Protein AF-A0A183DCF2-F1 (afdb_monomer)

Foldseek 3Di:
DPLVVVLVVVLVVLQCVLCVQQVVLVVCCVVPPPPADPVSNVVSVVSNVCSVVCVLVSCCVSPVVSVVVVCCVVVVD

Organism: NCBI:txid637853

Mean predicted aligned error: 9.75 Å

Structure (mmCIF, N/CA/C/O backbone):
data_AF-A0A183DCF2-F1
#
_entry.id   AF-A0A183DCF2-F1
#
loop_
_atom_site.group_PDB
_atom_site.id
_atom_site.type_symbol
_atom_site.label_atom_id
_atom_site.label_alt_id
_atom_site.label_comp_id
_atom_site.label_asym_id
_atom_site.label_entity_id
_atom_site.label_seq_id
_atom_site.pdbx_PDB_ins_code
_atom_site.Cartn_x
_atom_site.Cartn_y
_atom_site.Cartn_z
_atom_site.occupancy
_atom_site.B_iso_or_equiv
_atom_site.auth_seq_id
_atom_site.auth_comp_id
_atom_site.auth_asym_id
_atom_site.auth_atom_id
_atom_site.pdbx_PDB_model_num
ATOM 1 N N . MET A 1 1 ? -4.231 9.391 27.407 1.00 48.44 1 MET A N 1
ATOM 2 C CA . MET A 1 1 ? -2.859 9.851 27.098 1.00 48.44 1 MET A CA 1
ATOM 3 C C . MET A 1 1 ? -1.939 8.780 26.483 1.00 48.44 1 MET A C 1
ATOM 5 O O . MET A 1 1 ? -0.835 9.126 26.075 1.00 48.44 1 MET A O 1
ATOM 9 N N . ASN A 1 2 ? -2.346 7.498 26.376 1.00 52.94 2 ASN A N 1
ATOM 10 C CA . ASN A 1 2 ? -1.569 6.451 25.673 1.00 52.94 2 ASN A CA 1
ATOM 11 C C . ASN A 1 2 ? -2.296 5.825 24.460 1.00 52.94 2 ASN A C 1
ATOM 13 O O . ASN A 1 2 ? -1.646 5.192 23.636 1.00 52.94 2 ASN A O 1
ATOM 17 N N . CYS A 1 3 ? -3.613 6.016 24.312 1.00 58.94 3 CYS A N 1
ATOM 18 C CA . CYS A 1 3 ? -4.413 5.414 23.229 1.00 58.94 3 CYS A CA 1
ATOM 19 C C . CYS A 1 3 ? -4.253 6.172 21.892 1.00 58.94 3 CYS A C 1
ATOM 21 O O . CYS A 1 3 ? -4.225 5.606 20.800 1.00 58.94 3 CYS A O 1
ATOM 23 N N . ASP A 1 4 ? -4.063 7.479 22.014 1.00 64.38 4 ASP A N 1
ATOM 24 C CA . ASP A 1 4 ? -4.000 8.477 20.952 1.00 64.38 4 ASP A CA 1
ATOM 25 C C . ASP A 1 4 ? -2.717 8.300 20.112 1.00 64.38 4 ASP A C 1
ATOM 27 O O . ASP A 1 4 ? -2.760 8.253 18.883 1.00 64.38 4 ASP A O 1
ATOM 31 N N . ARG A 1 5 ? -1.577 8.065 20.778 1.00 73.06 5 ARG A N 1
ATOM 32 C CA . ARG A 1 5 ? -0.280 7.780 20.135 1.00 73.06 5 ARG A CA 1
ATOM 33 C C . ARG A 1 5 ? -0.256 6.440 19.402 1.00 73.06 5 ARG A C 1
ATOM 35 O O . ARG A 1 5 ? 0.341 6.345 18.334 1.00 73.06 5 ARG A O 1
ATOM 42 N N . LEU A 1 6 ? -0.921 5.423 19.951 1.00 73.56 6 LEU A N 1
ATOM 43 C CA . LEU A 1 6 ? -1.016 4.106 19.320 1.00 73.56 6 LEU A CA 1
ATOM 44 C C . LEU A 1 6 ? -1.849 4.178 18.032 1.00 73.56 6 LEU A C 1
ATOM 46 O O . LEU A 1 6 ? -1.461 3.636 17.003 1.00 73.56 6 LEU A O 1
ATOM 50 N N . THR A 1 7 ? -2.960 4.917 18.082 1.00 75.00 7 THR A N 1
ATOM 51 C CA . THR A 1 7 ? -3.843 5.141 16.931 1.00 75.00 7 THR A CA 1
ATOM 52 C C . THR A 1 7 ? -3.114 5.879 15.809 1.00 75.00 7 THR A C 1
ATOM 54 O O . THR A 1 7 ? -3.117 5.419 14.670 1.00 75.00 7 THR A O 1
ATOM 57 N N . LEU A 1 8 ? -2.420 6.978 16.130 1.00 79.69 8 LEU A N 1
ATOM 58 C CA . LEU A 1 8 ? -1.615 7.721 15.156 1.00 79.69 8 LEU A CA 1
ATOM 59 C C . LEU A 1 8 ? -0.498 6.860 14.558 1.00 79.69 8 LEU A C 1
ATOM 61 O O . LEU A 1 8 ? -0.308 6.875 13.345 1.00 79.69 8 LEU A O 1
ATOM 65 N N . GLY A 1 9 ? 0.192 6.068 15.385 1.00 80.25 9 GLY A N 1
ATOM 66 C CA . GLY A 1 9 ? 1.244 5.160 14.928 1.00 80.25 9 GLY A CA 1
ATOM 67 C C . GLY A 1 9 ? 0.744 4.128 13.915 1.00 80.25 9 GLY A C 1
ATOM 68 O O . GLY A 1 9 ? 1.404 3.890 12.908 1.00 80.25 9 GLY A O 1
ATOM 69 N N . VAL A 1 10 ? -0.444 3.558 14.123 1.00 77.62 10 VAL A N 1
ATOM 70 C CA . VAL A 1 10 ? -1.020 2.579 13.186 1.00 77.62 10 VAL A CA 1
ATOM 71 C C . VAL A 1 10 ? -1.551 3.237 11.916 1.00 77.62 10 VAL A C 1
ATOM 73 O O . VAL A 1 10 ? -1.356 2.685 10.832 1.00 77.62 10 VAL A O 1
ATOM 76 N N . ILE A 1 11 ? -2.171 4.416 12.016 1.00 80.56 11 ILE A N 1
ATOM 77 C CA . ILE A 1 11 ? -2.606 5.183 10.839 1.00 80.56 11 ILE A CA 1
ATOM 78 C C . ILE A 1 11 ? -1.390 5.538 9.975 1.00 80.56 11 ILE A C 1
ATOM 80 O O . ILE A 1 11 ? -1.384 5.259 8.778 1.00 80.56 11 ILE A O 1
ATOM 84 N N . MET A 1 12 ? -0.331 6.080 10.584 1.00 82.38 12 MET A N 1
ATOM 85 C CA . MET A 1 12 ? 0.911 6.418 9.886 1.00 82.38 12 MET A CA 1
ATOM 86 C C . MET A 1 12 ? 1.610 5.181 9.314 1.00 82.38 12 MET A C 1
ATOM 88 O O . MET A 1 12 ? 2.043 5.205 8.165 1.00 82.38 12 MET A O 1
ATOM 92 N N . GLY A 1 13 ? 1.685 4.086 10.074 1.00 82.38 13 GLY A N 1
ATOM 93 C CA . GLY A 1 13 ? 2.288 2.835 9.615 1.00 82.38 13 GLY A CA 1
ATOM 94 C C . GLY A 1 13 ? 1.548 2.227 8.424 1.00 82.38 13 GLY A C 1
ATOM 95 O O . GLY A 1 13 ? 2.177 1.831 7.446 1.00 82.38 13 GLY A O 1
ATOM 96 N N . THR A 1 14 ? 0.215 2.214 8.457 1.00 80.44 14 THR A N 1
ATOM 97 C CA . THR A 1 14 ? -0.600 1.689 7.351 1.00 80.44 14 THR A CA 1
ATOM 98 C C . THR A 1 14 ? -0.500 2.579 6.119 1.00 80.44 14 THR A C 1
ATOM 100 O O . THR A 1 14 ? -0.306 2.079 5.013 1.00 80.44 14 THR A O 1
ATOM 103 N N . PHE A 1 15 ? -0.533 3.900 6.318 1.00 80.94 15 PHE A N 1
ATOM 104 C CA . PHE A 1 15 ? -0.315 4.859 5.243 1.00 80.94 15 PHE A CA 1
ATOM 105 C C . PHE A 1 15 ? 1.027 4.616 4.544 1.00 80.94 15 PHE A C 1
ATOM 107 O O . PHE A 1 15 ? 1.064 4.496 3.320 1.00 80.94 15 PHE A O 1
ATOM 114 N N . LEU A 1 16 ? 2.110 4.462 5.315 1.00 83.62 16 LEU A N 1
ATOM 115 C CA . LEU A 1 16 ? 3.440 4.170 4.786 1.00 83.62 16 LEU A CA 1
ATOM 116 C C . LEU A 1 16 ? 3.488 2.824 4.057 1.00 83.62 16 LEU A C 1
ATOM 118 O O . LEU A 1 16 ? 3.978 2.782 2.939 1.00 83.62 16 LEU A O 1
ATOM 122 N N . ILE A 1 17 ? 2.960 1.737 4.625 1.00 82.62 17 ILE A N 1
ATOM 123 C CA . ILE A 1 17 ? 3.001 0.407 3.987 1.00 82.62 17 ILE A CA 1
ATOM 124 C C . ILE A 1 17 ? 2.223 0.387 2.663 1.00 82.62 17 ILE A C 1
ATOM 126 O O . ILE A 1 17 ? 2.681 -0.223 1.699 1.00 82.62 17 ILE A O 1
ATOM 130 N N . CYS A 1 18 ? 1.077 1.067 2.586 1.00 81.56 18 CYS A N 1
ATOM 131 C CA . CYS A 1 18 ? 0.283 1.122 1.359 1.00 81.56 18 CYS A CA 1
ATOM 132 C C . CYS A 1 18 ? 0.897 2.032 0.284 1.00 81.56 18 CYS A C 1
ATOM 134 O O . CYS A 1 18 ? 0.757 1.752 -0.904 1.00 81.56 18 CYS A O 1
ATOM 136 N N . TRP A 1 19 ? 1.575 3.116 0.671 1.00 83.38 19 TRP A N 1
ATOM 137 C CA . TRP A 1 19 ? 2.126 4.088 -0.282 1.00 83.38 19 TRP A CA 1
ATOM 138 C C . TRP A 1 19 ? 3.595 3.864 -0.643 1.00 83.38 19 TRP A C 1
A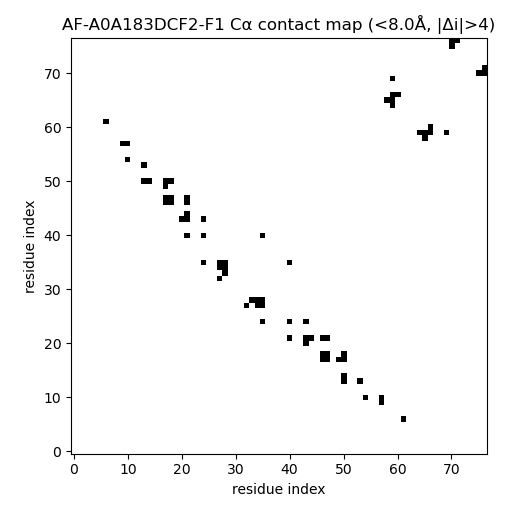TOM 140 O O . TRP A 1 19 ? 4.015 4.232 -1.739 1.00 83.38 19 TRP A O 1
ATOM 150 N N . LEU A 1 20 ? 4.387 3.242 0.229 1.00 86.38 20 LEU A N 1
ATOM 151 C CA . LEU A 1 20 ? 5.809 2.988 -0.003 1.00 86.38 20 LEU A CA 1
ATOM 152 C C . LEU A 1 20 ? 6.065 2.203 -1.308 1.00 86.38 20 LEU A C 1
ATOM 154 O O . LEU A 1 20 ? 6.921 2.635 -2.082 1.00 86.38 20 LEU A O 1
ATOM 158 N N . PRO A 1 21 ? 5.314 1.132 -1.638 1.00 85.31 21 PRO A N 1
ATOM 159 C CA . PRO A 1 21 ? 5.491 0.41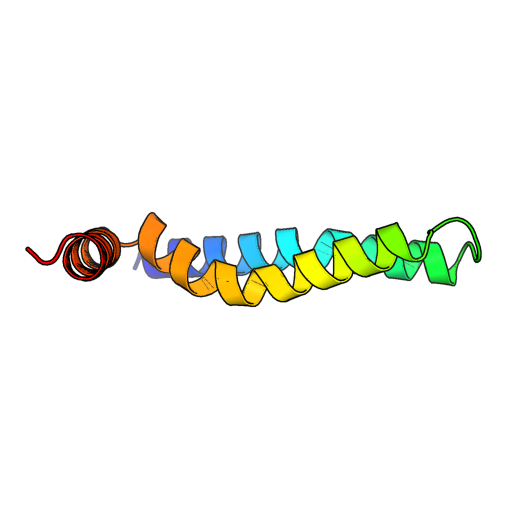2 -2.899 1.00 85.31 21 PRO A CA 1
ATOM 160 C C . PRO A 1 21 ? 5.187 1.289 -4.116 1.00 85.31 21 PRO A C 1
ATOM 162 O O . PRO A 1 21 ? 5.911 1.237 -5.108 1.00 85.31 21 PRO A O 1
ATOM 165 N N . PHE A 1 22 ? 4.157 2.138 -4.031 1.00 86.12 22 PHE A N 1
ATOM 166 C CA . PHE A 1 22 ? 3.805 3.078 -5.093 1.00 86.12 22 PHE A CA 1
ATOM 167 C C . PHE A 1 22 ? 4.918 4.107 -5.326 1.00 86.12 22 PHE A C 1
ATOM 169 O O . PHE A 1 22 ? 5.301 4.345 -6.473 1.00 86.12 22 PHE A O 1
ATOM 176 N N . PHE A 1 23 ? 5.488 4.681 -4.262 1.00 87.19 23 PHE A N 1
ATOM 177 C CA . PHE A 1 23 ? 6.606 5.619 -4.382 1.00 87.19 23 PHE A CA 1
ATOM 178 C C . PHE A 1 23 ? 7.854 4.960 -4.978 1.00 87.19 23 PHE A C 1
ATOM 180 O O . PHE A 1 23 ? 8.447 5.513 -5.904 1.00 87.19 23 PHE A O 1
ATOM 187 N N . ILE A 1 24 ? 8.218 3.762 -4.510 1.00 90.25 24 ILE A N 1
ATOM 188 C CA . ILE A 1 24 ? 9.370 3.013 -5.031 1.00 90.25 24 ILE A CA 1
ATOM 189 C C . ILE A 1 24 ? 9.193 2.726 -6.526 1.00 90.25 24 ILE A C 1
ATOM 191 O O . ILE A 1 24 ? 10.095 2.999 -7.317 1.00 90.25 24 ILE A O 1
ATOM 195 N N . VAL A 1 25 ? 8.026 2.226 -6.936 1.00 88.81 25 VAL A N 1
ATOM 196 C CA . VAL A 1 25 ? 7.751 1.915 -8.344 1.00 88.81 25 VAL A CA 1
ATOM 197 C C . VAL A 1 25 ? 7.773 3.169 -9.218 1.00 88.81 25 VAL A C 1
ATOM 199 O O . VAL A 1 25 ? 8.327 3.120 -10.315 1.00 88.81 25 VAL A O 1
ATOM 202 N N . ASN A 1 26 ? 7.244 4.301 -8.746 1.00 88.38 26 ASN A N 1
ATOM 203 C CA . ASN A 1 26 ? 7.315 5.564 -9.488 1.00 88.38 26 ASN A CA 1
ATOM 204 C C . ASN A 1 26 ? 8.757 6.046 -9.681 1.00 88.38 26 ASN A C 1
ATOM 206 O O . ASN A 1 26 ? 9.121 6.437 -10.791 1.00 88.38 26 ASN A O 1
ATOM 210 N N . ILE A 1 27 ? 9.592 5.964 -8.640 1.00 91.94 27 ILE A N 1
ATOM 211 C CA . ILE A 1 27 ? 11.019 6.297 -8.733 1.00 91.94 27 ILE A CA 1
ATOM 212 C C . ILE A 1 27 ? 11.698 5.387 -9.763 1.00 91.94 27 ILE A C 1
ATOM 214 O O . ILE A 1 27 ? 12.339 5.880 -10.690 1.00 91.94 27 ILE A O 1
ATOM 218 N N . ILE A 1 28 ? 11.506 4.066 -9.671 1.00 89.31 28 ILE A N 1
ATOM 219 C CA . ILE A 1 28 ? 12.101 3.112 -10.619 1.00 89.31 28 ILE A CA 1
ATOM 220 C C . ILE A 1 28 ? 11.648 3.412 -12.049 1.00 89.31 28 ILE A C 1
ATOM 222 O O . ILE A 1 28 ? 12.476 3.403 -12.953 1.00 89.31 28 ILE A O 1
ATOM 226 N N . ARG A 1 29 ? 10.366 3.721 -12.270 1.00 86.50 29 ARG A N 1
ATOM 227 C CA . ARG A 1 29 ? 9.837 4.039 -13.603 1.00 86.50 29 ARG A CA 1
ATOM 228 C C . ARG A 1 29 ? 10.419 5.335 -14.171 1.00 86.50 29 ARG A C 1
ATOM 230 O O . ARG A 1 29 ? 10.597 5.428 -15.381 1.00 86.50 29 ARG A O 1
ATOM 237 N N . SER A 1 30 ? 10.732 6.305 -13.308 1.00 88.62 30 SER A N 1
ATOM 238 C CA . SER A 1 30 ? 11.360 7.571 -13.696 1.00 88.62 30 SER A CA 1
ATOM 239 C C . SER A 1 30 ? 12.834 7.408 -14.076 1.00 88.62 30 SER A C 1
ATOM 241 O O . SER A 1 30 ? 13.278 8.027 -15.037 1.00 88.62 30 SER A O 1
ATOM 243 N N . PHE A 1 31 ? 13.599 6.603 -13.331 1.00 91.06 31 PHE A N 1
ATOM 244 C CA . PHE A 1 31 ? 15.036 6.410 -13.580 1.00 91.06 31 PHE A CA 1
ATOM 245 C C . PHE A 1 31 ? 15.335 5.290 -14.582 1.00 91.06 31 PHE A C 1
ATOM 247 O O . PHE A 1 31 ? 16.344 5.337 -15.281 1.00 91.06 31 PHE A O 1
ATOM 254 N N . PHE A 1 32 ? 14.466 4.285 -14.663 1.00 87.75 32 PHE A N 1
ATOM 255 C CA . PHE A 1 32 ? 14.629 3.110 -15.512 1.00 87.75 32 PHE A CA 1
ATOM 256 C C . PHE A 1 32 ? 13.346 2.832 -16.311 1.00 87.75 32 PHE A C 1
ATOM 258 O O . PHE A 1 32 ? 12.586 1.908 -15.985 1.00 87.75 32 PHE A O 1
ATOM 265 N N . PRO A 1 33 ? 13.090 3.613 -17.374 1.00 78.56 33 PRO A N 1
ATOM 266 C CA . PRO A 1 33 ? 11.955 3.368 -18.253 1.00 78.56 33 PRO A CA 1
ATOM 267 C C . PRO A 1 33 ? 12.019 1.939 -18.821 1.00 78.56 33 PRO A C 1
ATOM 269 O O . PRO A 1 33 ? 13.058 1.491 -19.300 1.00 78.56 33 P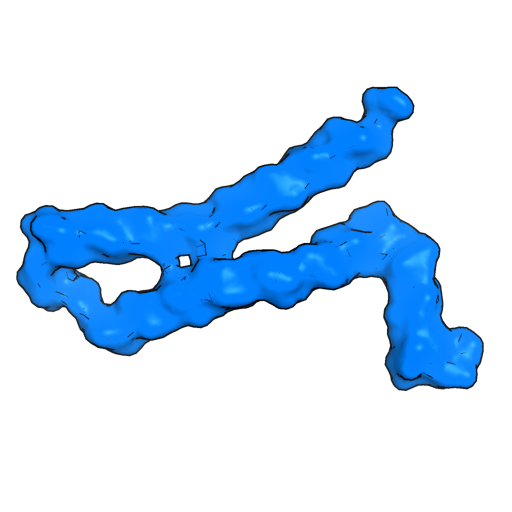RO A O 1
ATOM 272 N N . GLY A 1 34 ? 10.912 1.197 -18.714 1.00 81.00 34 GLY A N 1
ATOM 273 C CA . GLY A 1 34 ? 10.793 -0.189 -19.193 1.00 81.00 34 GLY A CA 1
ATOM 274 C C . GLY A 1 34 ? 11.121 -1.295 -18.176 1.00 81.00 34 GLY A C 1
ATOM 275 O O . GLY A 1 34 ? 10.867 -2.460 -18.463 1.00 81.00 34 GLY A O 1
ATOM 276 N N . ARG A 1 35 ? 11.629 -0.973 -16.975 1.00 84.19 35 ARG A N 1
ATOM 277 C CA . ARG A 1 35 ? 11.844 -1.969 -15.894 1.00 84.19 35 ARG A CA 1
ATOM 278 C C . ARG A 1 35 ? 10.567 -2.346 -15.137 1.00 84.19 35 ARG A C 1
ATOM 280 O O . ARG A 1 35 ? 10.546 -3.379 -14.475 1.00 84.19 35 ARG A O 1
ATOM 287 N N . VAL A 1 36 ? 9.543 -1.499 -15.203 1.00 84.75 36 VAL A N 1
ATOM 288 C CA . VAL A 1 36 ? 8.252 -1.692 -14.533 1.00 84.75 36 VAL A CA 1
ATOM 289 C C . VAL A 1 36 ? 7.205 -1.974 -15.597 1.00 84.75 36 VAL A C 1
ATOM 291 O O . VAL A 1 36 ? 7.028 -1.158 -16.501 1.00 84.75 36 VAL A O 1
ATOM 294 N N . SER A 1 37 ? 6.508 -3.104 -15.484 1.00 85.94 37 SER A N 1
ATOM 295 C CA . SER A 1 37 ? 5.386 -3.410 -16.375 1.00 85.94 37 SER A CA 1
ATOM 296 C C . SER A 1 37 ? 4.126 -2.646 -15.969 1.00 85.94 37 SER A C 1
ATOM 298 O O . SER A 1 37 ? 3.936 -2.309 -14.797 1.00 85.94 37 SER A O 1
ATOM 300 N N . ASP A 1 38 ? 3.212 -2.434 -16.915 1.00 85.44 38 ASP A N 1
ATOM 301 C CA . ASP A 1 38 ? 1.927 -1.788 -16.622 1.00 85.44 38 ASP A CA 1
ATOM 302 C C . ASP A 1 38 ? 1.132 -2.555 -15.556 1.00 85.44 38 ASP A C 1
ATOM 304 O O . ASP A 1 38 ? 0.504 -1.950 -14.693 1.00 85.44 38 ASP A O 1
ATOM 308 N N . VAL A 1 39 ? 1.242 -3.889 -15.531 1.00 86.88 39 VAL A N 1
ATOM 309 C CA . VAL A 1 39 ? 0.618 -4.739 -14.504 1.00 86.88 39 VAL A CA 1
ATOM 310 C C . VAL A 1 39 ? 1.175 -4.434 -13.111 1.00 86.88 39 VAL A C 1
ATOM 312 O O . VAL A 1 39 ? 0.407 -4.321 -12.157 1.00 86.88 39 VAL A O 1
ATOM 315 N N . GLN A 1 40 ? 2.494 -4.262 -12.978 1.00 83.75 40 GLN A N 1
ATOM 316 C CA . GLN A 1 40 ? 3.123 -3.904 -11.703 1.00 83.75 40 GLN A CA 1
ATOM 317 C C . GLN A 1 40 ? 2.689 -2.511 -11.241 1.00 83.75 40 GLN A C 1
ATOM 319 O O . GLN A 1 40 ? 2.372 -2.331 -10.067 1.00 83.75 40 GLN A O 1
ATOM 324 N N . PHE A 1 41 ? 2.626 -1.545 -12.161 1.00 86.12 41 PHE A N 1
ATOM 325 C CA . PHE A 1 41 ? 2.169 -0.187 -11.868 1.00 86.12 41 PHE A CA 1
ATOM 326 C C . PHE A 1 41 ? 0.695 -0.149 -11.433 1.00 86.12 41 PHE A C 1
ATOM 328 O O . PHE A 1 41 ? 0.343 0.500 -10.444 1.00 86.12 41 PHE A O 1
ATOM 335 N N . VAL A 1 42 ? -0.165 -0.897 -12.125 1.00 87.25 42 VAL A N 1
ATOM 336 C CA . VAL A 1 42 ? -1.580 -1.044 -11.773 1.00 87.25 42 VAL A CA 1
ATOM 337 C C . VAL A 1 42 ? -1.713 -1.696 -10.396 1.00 87.25 42 VAL A C 1
ATOM 339 O O . VAL A 1 42 ? -2.423 -1.164 -9.547 1.00 87.25 42 VAL A O 1
ATOM 342 N N . ALA A 1 43 ? -0.978 -2.776 -10.117 1.00 84.94 43 ALA A N 1
ATOM 343 C CA . ALA A 1 43 ? -1.022 -3.456 -8.823 1.00 84.94 43 ALA A CA 1
ATOM 344 C C . ALA A 1 43 ? -0.639 -2.538 -7.648 1.00 84.94 43 ALA A C 1
ATOM 346 O O . ALA A 1 43 ? -1.348 -2.511 -6.643 1.00 84.94 43 ALA A O 1
ATOM 347 N N . VAL A 1 44 ? 0.432 -1.740 -7.768 1.00 86.19 44 VAL A N 1
ATOM 348 C CA . VAL A 1 44 ? 0.814 -0.800 -6.694 1.00 86.19 44 VAL A CA 1
ATOM 349 C C . VAL A 1 44 ? -0.148 0.376 -6.561 1.00 86.19 44 VAL A C 1
ATOM 351 O O . VAL A 1 44 ? -0.362 0.863 -5.455 1.00 86.19 44 VAL A O 1
ATOM 354 N N . THR A 1 45 ? -0.777 0.802 -7.656 1.00 85.12 45 THR A N 1
ATOM 355 C CA . THR A 1 45 ? -1.839 1.819 -7.623 1.00 85.12 45 THR A CA 1
ATOM 356 C C . THR A 1 45 ? -3.061 1.305 -6.860 1.00 85.12 45 THR A C 1
ATOM 358 O O . THR A 1 45 ? -3.575 1.990 -5.977 1.00 85.12 45 THR A O 1
ATOM 361 N N . TRP A 1 46 ? -3.487 0.066 -7.126 1.00 84.94 46 TRP A N 1
ATOM 362 C CA . TRP A 1 46 ? -4.557 -0.591 -6.369 1.00 84.94 46 TRP A CA 1
ATOM 363 C C . TRP A 1 46 ? -4.197 -0.784 -4.894 1.00 84.94 46 TRP A C 1
ATOM 365 O O . TRP A 1 46 ? -5.057 -0.610 -4.036 1.00 84.94 46 TRP A O 1
ATOM 375 N N . LEU A 1 47 ? -2.932 -1.076 -4.581 1.00 80.44 47 LEU A N 1
ATOM 376 C CA . LEU A 1 47 ? -2.445 -1.159 -3.202 1.00 80.44 47 LEU A CA 1
ATOM 377 C C . LEU A 1 47 ? -2.509 0.202 -2.482 1.00 80.44 47 LEU A C 1
ATOM 379 O O . LEU A 1 47 ? -2.875 0.271 -1.309 1.00 80.44 47 LEU A O 1
ATOM 383 N N . GLY A 1 48 ? -2.222 1.292 -3.198 1.00 81.44 48 GLY A N 1
ATOM 384 C CA . GLY A 1 48 ? -2.411 2.658 -2.713 1.00 81.44 48 GLY A CA 1
ATOM 385 C C . GLY A 1 48 ? -3.884 2.983 -2.448 1.00 81.44 48 GLY A C 1
ATOM 386 O O . GLY A 1 48 ? -4.208 3.521 -1.391 1.00 81.44 48 GLY A O 1
ATOM 387 N N . TYR A 1 49 ? -4.793 2.588 -3.347 1.00 80.38 49 TYR A N 1
ATOM 388 C CA . TYR A 1 49 ? -6.240 2.712 -3.122 1.00 80.38 49 TYR A CA 1
ATOM 389 C C . TYR A 1 49 ? -6.737 1.842 -1.967 1.00 80.38 49 TYR A C 1
ATOM 391 O O . TYR A 1 49 ? -7.634 2.255 -1.228 1.00 80.38 49 TYR A O 1
ATOM 399 N N . ALA A 1 50 ? -6.114 0.683 -1.743 1.00 77.69 50 ALA A N 1
ATOM 400 C CA . ALA A 1 50 ? -6.441 -0.180 -0.619 1.00 77.69 50 ALA A CA 1
ATOM 401 C C . ALA A 1 50 ? -6.209 0.509 0.742 1.00 77.69 50 ALA A C 1
ATOM 403 O O . ALA A 1 50 ? -6.854 0.129 1.720 1.00 77.69 50 ALA A O 1
ATOM 404 N N . ASN A 1 51 ? -5.384 1.565 0.803 1.00 76.50 51 ASN A N 1
ATOM 405 C CA . ASN A 1 51 ? -5.213 2.417 1.986 1.00 76.50 51 ASN A CA 1
ATOM 406 C C . ASN A 1 51 ? -6.544 3.041 2.450 1.00 76.50 51 ASN A C 1
ATOM 408 O O . ASN A 1 51 ? -6.831 3.112 3.642 1.00 76.50 51 ASN A O 1
ATOM 412 N N . SER A 1 52 ? -7.422 3.420 1.515 1.00 72.75 52 SER A N 1
ATOM 413 C CA . SER A 1 52 ? -8.740 3.966 1.855 1.00 72.75 52 SER A CA 1
ATOM 414 C C . SER A 1 52 ? -9.647 2.919 2.510 1.00 72.75 52 SER A C 1
ATOM 416 O O . SER A 1 52 ? -10.331 3.234 3.484 1.00 72.75 52 SER A O 1
ATOM 418 N N . THR A 1 53 ? -9.602 1.667 2.040 1.00 67.31 53 THR A N 1
ATOM 419 C CA . THR A 1 53 ? -10.263 0.508 2.675 1.00 67.31 53 THR A CA 1
ATOM 420 C C . THR A 1 53 ? -9.569 0.029 3.947 1.00 67.31 53 THR A C 1
ATOM 422 O O . THR A 1 53 ? -10.203 -0.621 4.775 1.00 67.31 53 THR A O 1
ATOM 425 N N . ALA A 1 54 ? -8.293 0.359 4.146 1.00 67.00 54 ALA A N 1
ATOM 426 C CA . ALA A 1 54 ? -7.580 0.028 5.369 1.00 67.00 54 ALA A CA 1
ATOM 427 C C . ALA A 1 54 ? -8.081 0.857 6.560 1.00 67.00 54 ALA A C 1
ATOM 429 O O . ALA A 1 54 ? -8.038 0.367 7.681 1.00 67.00 54 ALA A O 1
ATOM 430 N N . ASN A 1 55 ? -8.651 2.048 6.341 1.00 66.62 55 ASN A N 1
ATOM 431 C CA . ASN A 1 55 ? -9.226 2.874 7.409 1.00 66.62 55 ASN A CA 1
ATOM 432 C C . ASN A 1 55 ? -10.232 2.107 8.303 1.00 66.62 55 ASN A C 1
ATOM 434 O O . ASN A 1 55 ? -9.974 1.992 9.500 1.00 66.62 55 ASN A O 1
ATOM 438 N N . PRO A 1 56 ? -11.323 1.493 7.794 1.00 63.00 56 PRO A N 1
ATOM 439 C CA . PRO A 1 56 ? -12.226 0.682 8.624 1.00 63.00 56 PRO A CA 1
ATOM 440 C C . PRO A 1 56 ? -11.561 -0.567 9.235 1.00 63.00 56 PRO A C 1
ATOM 442 O O . PRO A 1 56 ? -11.954 -1.006 10.317 1.00 63.00 56 PRO A O 1
ATOM 445 N N . ILE A 1 57 ? -10.524 -1.126 8.603 1.00 64.06 57 ILE A N 1
ATOM 446 C CA . ILE A 1 57 ? -9.757 -2.260 9.145 1.00 64.06 57 ILE A CA 1
ATOM 447 C C . ILE A 1 57 ? -8.917 -1.819 10.355 1.00 64.06 57 ILE A C 1
ATOM 449 O O . ILE A 1 57 ? -8.940 -2.470 11.397 1.00 64.06 57 ILE A O 1
ATOM 453 N N . ILE A 1 58 ? -8.251 -0.668 10.274 1.00 67.00 58 ILE A N 1
ATOM 454 C CA . ILE A 1 58 ?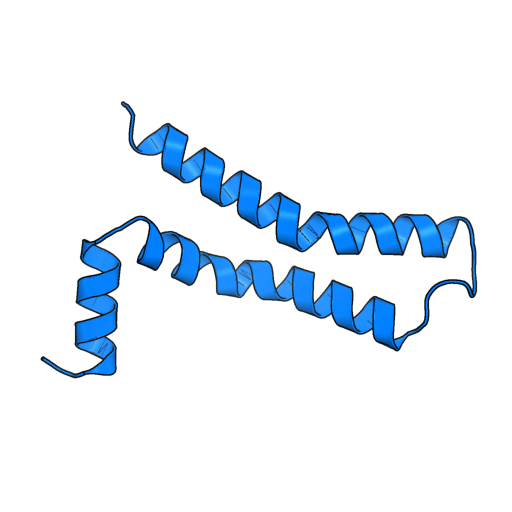 -7.497 -0.070 11.383 1.00 67.00 58 ILE A CA 1
ATOM 455 C C . ILE A 1 58 ? -8.429 0.172 12.580 1.00 67.00 58 ILE A C 1
ATOM 457 O O . ILE A 1 58 ? -8.098 -0.212 13.704 1.00 67.00 58 ILE A O 1
ATOM 461 N N . TYR A 1 59 ? -9.626 0.724 12.343 1.00 62.25 59 TYR A N 1
ATOM 462 C CA . TYR A 1 59 ? -10.618 0.952 13.400 1.00 62.25 59 TYR A CA 1
ATOM 463 C C . TYR A 1 59 ? -11.181 -0.352 13.993 1.00 62.25 59 TYR A C 1
ATOM 465 O O . TYR A 1 59 ? -11.384 -0.429 15.204 1.00 62.25 59 TYR A O 1
ATOM 473 N N . THR A 1 60 ? -11.396 -1.397 13.186 1.00 60.84 60 THR A N 1
ATOM 474 C CA . THR A 1 60 ? -11.915 -2.697 13.665 1.00 60.84 60 THR A CA 1
ATOM 475 C C . THR A 1 60 ? -10.880 -3.560 14.386 1.00 60.84 60 THR A C 1
ATOM 477 O O . THR A 1 60 ? -11.262 -4.343 15.259 1.00 60.84 60 THR A O 1
ATOM 480 N N . ILE A 1 61 ? -9.588 -3.426 14.069 1.00 58.47 61 ILE A N 1
ATOM 481 C CA . ILE A 1 61 ? -8.503 -4.152 14.751 1.00 58.47 61 ILE A CA 1
ATOM 482 C C . ILE A 1 61 ? -8.129 -3.469 16.074 1.00 58.47 61 ILE A C 1
ATOM 484 O O . ILE A 1 61 ? -7.897 -4.157 17.068 1.00 58.47 61 ILE A O 1
ATOM 488 N N . LEU A 1 62 ? -8.097 -2.133 16.115 1.00 54.66 62 LEU A N 1
ATOM 489 C CA . LEU A 1 62 ? -7.688 -1.389 17.312 1.00 54.66 62 LEU A CA 1
ATOM 490 C C . LEU A 1 62 ? -8.812 -1.154 18.317 1.00 54.66 62 LEU A C 1
ATOM 492 O O . LEU A 1 62 ? -8.530 -0.924 19.492 1.00 54.66 62 LEU A O 1
ATOM 496 N N . ASN A 1 63 ? -10.073 -1.214 17.886 1.00 55.44 63 ASN A N 1
ATOM 497 C CA . ASN A 1 63 ? -11.194 -0.856 18.738 1.00 55.44 63 ASN A CA 1
ATOM 498 C C . ASN A 1 63 ? -12.182 -2.028 18.880 1.00 55.44 63 ASN A C 1
ATOM 500 O O . ASN A 1 63 ? -12.904 -2.396 17.947 1.00 55.44 63 ASN A O 1
ATOM 504 N N . LYS A 1 64 ? -12.204 -2.639 20.076 1.00 57.47 64 LYS A N 1
ATOM 505 C CA . LYS A 1 64 ? -13.087 -3.776 20.412 1.00 57.47 64 LYS A CA 1
ATOM 506 C C . LYS A 1 64 ? -14.567 -3.434 20.213 1.00 57.47 64 LYS A C 1
ATOM 508 O O . LYS A 1 64 ? -15.341 -4.316 19.832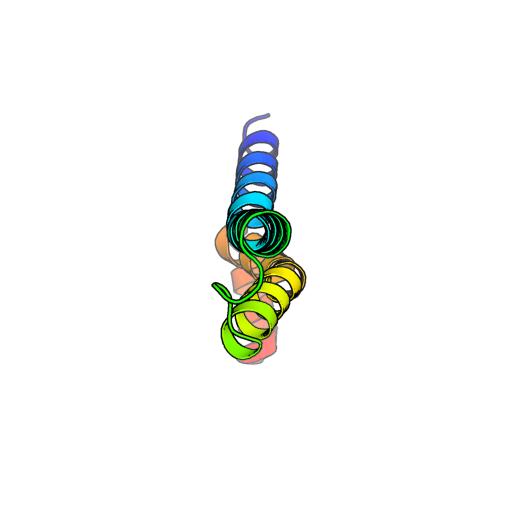 1.00 57.47 64 LYS A O 1
ATOM 513 N N . ASP A 1 65 ? -14.939 -2.170 20.394 1.00 59.25 65 ASP A N 1
ATOM 514 C CA . ASP A 1 65 ? -16.305 -1.689 20.176 1.00 59.25 65 ASP A CA 1
ATOM 515 C C . ASP A 1 65 ? -16.682 -1.711 18.692 1.00 59.25 65 ASP A C 1
ATOM 517 O O . ASP A 1 65 ? -17.765 -2.175 18.334 1.00 59.25 65 ASP A O 1
ATOM 521 N N . PHE A 1 66 ? -15.753 -1.352 17.800 1.00 62.28 66 PHE A N 1
ATOM 522 C CA . PHE A 1 66 ? -15.963 -1.458 16.353 1.00 62.28 66 PHE A CA 1
ATOM 523 C C . PHE A 1 66 ? -16.059 -2.908 15.891 1.00 62.28 66 PHE A C 1
ATOM 525 O O . PHE A 1 66 ? -16.896 -3.229 15.055 1.00 62.28 66 PHE A O 1
ATOM 532 N N 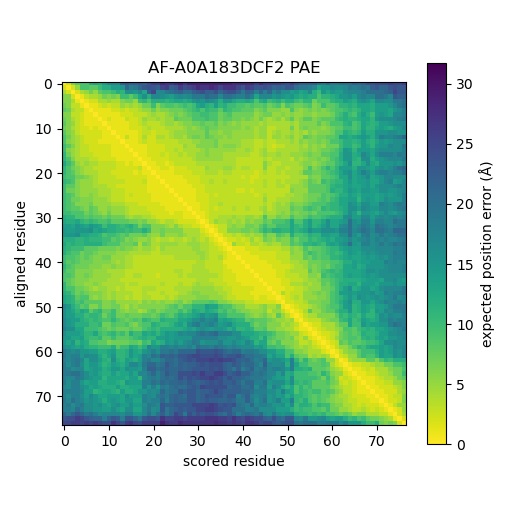. ARG A 1 67 ? -15.248 -3.813 16.451 1.00 60.38 67 ARG A N 1
ATOM 533 C CA . ARG A 1 67 ? -15.349 -5.250 16.150 1.00 60.38 67 ARG A CA 1
ATOM 534 C C . ARG A 1 67 ? -16.708 -5.818 16.564 1.00 60.38 67 ARG A C 1
ATOM 536 O O . ARG A 1 67 ? -17.245 -6.690 15.884 1.00 60.38 67 ARG A O 1
ATOM 543 N N . THR A 1 68 ? -17.261 -5.316 17.665 1.00 64.19 68 THR A N 1
ATOM 544 C CA . THR A 1 68 ? -18.589 -5.691 18.164 1.00 64.19 68 THR A CA 1
ATOM 545 C C . THR A 1 68 ? -19.693 -5.110 17.281 1.00 64.19 68 THR A C 1
ATOM 547 O O . THR A 1 68 ? -20.594 -5.846 16.888 1.00 64.19 68 THR A O 1
ATOM 550 N N . ALA A 1 69 ? -19.585 -3.843 16.873 1.00 66.88 69 ALA A N 1
ATOM 551 C CA . ALA A 1 69 ? -20.505 -3.212 15.926 1.00 66.88 69 ALA A CA 1
ATOM 552 C C . ALA A 1 69 ? -20.470 -3.880 14.539 1.00 66.88 69 ALA A C 1
ATOM 554 O O . ALA A 1 69 ? -21.517 -4.147 13.959 1.00 66.88 69 ALA A O 1
ATOM 555 N N . PHE A 1 70 ? -19.286 -4.235 14.032 1.00 67.50 70 PHE A N 1
ATOM 556 C CA . PHE A 1 70 ? -19.129 -4.931 12.755 1.00 67.50 70 PHE A CA 1
ATOM 557 C C . PHE A 1 70 ? -19.712 -6.344 12.815 1.00 67.50 70 PHE A C 1
ATOM 559 O O . PHE A 1 70 ? -20.425 -6.746 11.904 1.00 67.50 70 PHE A O 1
ATOM 566 N N . LYS A 1 71 ? -19.502 -7.080 13.918 1.00 65.88 71 LYS A N 1
ATOM 567 C CA . LYS A 1 71 ? -20.197 -8.357 14.151 1.00 65.88 71 LYS A CA 1
ATOM 568 C C . LYS A 1 71 ? -21.714 -8.183 14.219 1.00 65.88 71 LYS A C 1
ATOM 570 O O . LYS A 1 71 ? -22.420 -9.014 13.668 1.00 65.88 71 LYS A O 1
ATOM 575 N N . ARG A 1 72 ? -22.209 -7.109 14.835 1.00 71.00 72 ARG A N 1
ATOM 576 C CA . ARG A 1 72 ? -23.640 -6.768 14.864 1.00 71.00 72 ARG A CA 1
ATOM 577 C C . ARG A 1 72 ? -24.212 -6.501 13.479 1.00 71.00 72 ARG A C 1
ATOM 579 O O . ARG A 1 72 ? -25.293 -6.979 13.175 1.00 71.00 72 ARG A O 1
ATOM 586 N N . ILE A 1 73 ? -23.487 -5.773 12.635 1.00 75.56 73 ILE A N 1
ATOM 587 C CA . ILE A 1 73 ? -23.911 -5.478 11.261 1.00 75.56 73 ILE A CA 1
ATOM 588 C C . ILE A 1 73 ? -23.855 -6.742 10.390 1.00 75.56 73 ILE A C 1
ATOM 590 O O . ILE A 1 73 ? -24.767 -6.983 9.609 1.00 75.56 73 ILE A O 1
ATOM 594 N N . LEU A 1 74 ? -22.813 -7.568 10.539 1.00 71.25 74 LEU A N 1
ATOM 595 C CA . LEU A 1 74 ? -22.593 -8.750 9.698 1.00 71.25 74 LEU A CA 1
ATOM 596 C C . LEU A 1 74 ? -23.430 -9.971 10.121 1.00 71.25 74 LEU A C 1
ATOM 598 O O . LEU A 1 74 ? -23.827 -10.762 9.274 1.00 71.25 74 LEU A O 1
ATOM 602 N N . PHE A 1 75 ? -23.678 -10.139 11.423 1.00 78.19 75 PHE A N 1
ATOM 603 C CA . PHE A 1 75 ? -24.408 -11.279 11.998 1.00 78.19 75 PHE A CA 1
ATOM 604 C C . PHE A 1 75 ? -25.754 -10.893 12.631 1.00 78.19 75 PHE A C 1
ATOM 606 O O . PHE A 1 75 ? -26.440 -11.760 13.168 1.00 78.19 75 PHE A O 1
ATOM 613 N N . GLY A 1 76 ? -26.150 -9.6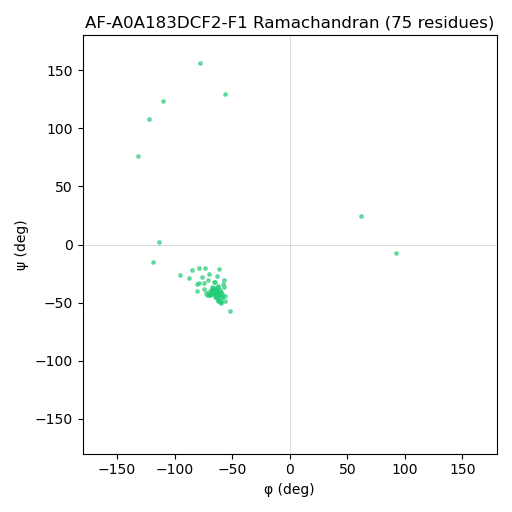18 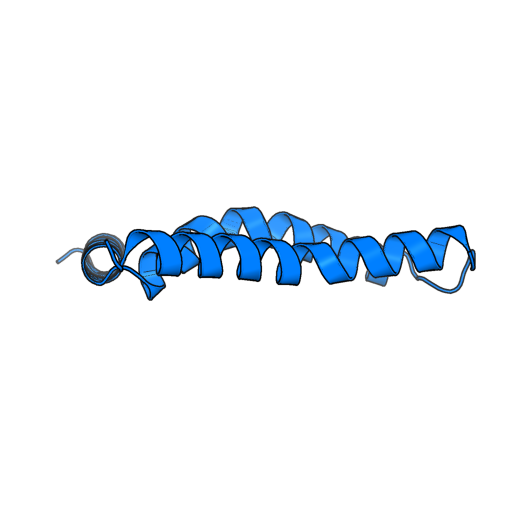12.565 1.00 58.81 76 GLY A N 1
ATOM 614 C CA . GLY A 1 76 ? -27.500 -9.151 12.895 1.00 58.81 76 GLY A CA 1
ATOM 615 C C . GLY A 1 76 ? -27.964 -9.381 14.338 1.00 58.81 76 GLY A C 1
ATOM 616 O O . GLY A 1 76 ? -29.169 -9.482 14.557 1.00 58.81 76 GLY A O 1
ATOM 617 N N . LYS A 1 77 ? -27.054 -9.510 15.314 1.00 47.94 77 LYS A N 1
ATOM 618 C CA . LYS A 1 77 ? -27.384 -9.797 16.724 1.00 47.94 77 LYS A CA 1
ATOM 619 C C . LYS A 1 77 ? -26.684 -8.840 17.682 1.00 47.94 77 LYS A C 1
ATOM 621 O O . LYS A 1 77 ? -25.441 -8.750 17.592 1.00 47.94 77 LYS A O 1
#

Radius of gyration: 17.0 Å; Cα contacts (8 Å, |Δi|>4): 39; chains: 1; bounding box: 42×21×46 Å

Solvent-accessible surface area (backbone atoms only — not comparable to full-atom values): 4301 Å² total; per-residue (Å²): 140,67,65,64,61,54,51,51,51,51,54,53,48,48,50,46,66,26,39,49,58,36,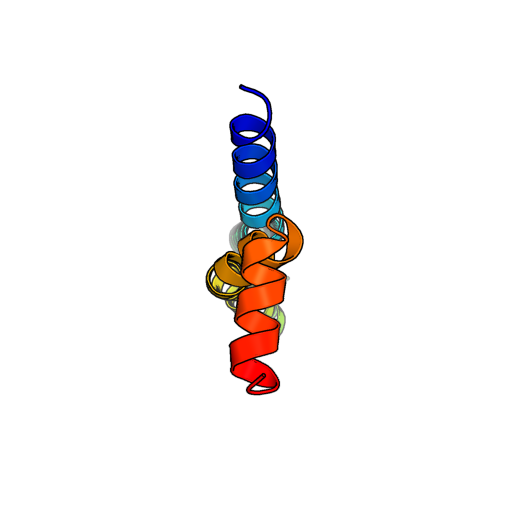54,52,51,52,52,45,42,72,79,37,76,83,78,59,50,72,67,58,54,51,51,29,50,53,39,39,56,44,41,69,65,39,50,65,49,54,48,36,73,75,29,71,66,44,40,50,52,50,46,27,70,76,68,73,104

InterPro domains:
  IPR000276 G protein-coupled receptor, rhodopsin-like [PF00001] (7-59)
  IPR000276 G protein-coupled receptor, rhodopsin-like [PR00237] (4-28)
  IPR000276 G protein-coupled receptor, rhodopsin-like [PR00237] (41-67)
  IPR017452 GPCR, rhodopsin-like, 7TM [PS50262] (1-59)

Nearest PDB structures (foldseek):
  6cm4-assembly1_A  TM=8.498E-01  e=3.429E-04  Homo sapiens
  6ol9-assembly1_A  TM=8.231E-01  e=4.197E-03  Homo sapiens
  6kp6-assembly1_A  TM=8.647E-01  e=7.089E-03  Homo sapiens
  3uon-assembly1_A  TM=8.638E-01  e=9.486E-03  Homo sapiens
  4z35-assembly1_A  TM=7.495E-01  e=4.069E-02  Homo sapiens

Sequence (77 aa):
MNCDRLTLGVIMGTFLICWLPFFIVNIIRSFFPGRVSDVQFVAVTWLGYANSTANPIIYTILNKDFRTAFKRILFGK

Secondary structure (DSSP, 8-state):
--HHHHHHHHHHHHHHHHHHHHHHHHHHHHHSTTSS-HHHHHHHHHHHHHHHHHHHHHHHHH-HHHHHHHHHHHH--

pLDDT: mean 75.54, std 11.47, range [47.94, 91.94]